Protein AF-A0A2D9SRS4-F1 (afdb_monomer_lite)

Foldseek 3Di:
DPDDPVLVVQQQAFPDDCVCPQCVCCVPQNPLPGRWGGGDVWIWDFAVVGDSNDSVRTQWIKDADQQLWIWIGRPVLRDTDTDDHRHPRDDPNCVVVVVVVRSVVRD

Sequence (107 aa):
LFITPGLGQKMFINQLPEVLGDEGLTYNFGPTAKPAGFGYGLGIRVKPGGDIKDPLTYDYYHWAGAANTGFWLDRNNSIYGVFMTQHIPTQYNQVPELVKISRGLAP

Radius of gyration: 14.05 Å; chains: 1; bounding box: 36×34×33 Å

Secondary structure (DSSP, 8-state):
--S-HHHHHHTTS--S-GGGTTTTTHHHH-GGGTTEEE-SS-EEEEPTT--TT-GGGEEEEEEEETTTEEEEEETTTTEEEEE----SS--S--HHHHHHHHHHH--

pLDDT: mean 91.96, std 6.01, range [53.78, 98.0]

Structure (mmCIF, N/CA/C/O backbone):
data_AF-A0A2D9SRS4-F1
#
_entry.id   AF-A0A2D9SRS4-F1
#
loop_
_atom_site.group_PDB
_atom_site.id
_atom_site.type_symbol
_atom_site.label_atom_id
_atom_site.label_alt_id
_atom_site.label_comp_id
_atom_site.label_asym_id
_atom_site.label_entity_id
_atom_site.label_seq_id
_atom_site.pdbx_PDB_ins_code
_atom_site.Cartn_x
_atom_site.Cartn_y
_atom_site.Cartn_z
_atom_site.occupancy
_atom_site.B_iso_or_equiv
_atom_site.auth_seq_id
_atom_site.auth_comp_id
_atom_site.auth_asym_id
_atom_site.auth_atom_id
_atom_site.pdbx_PDB_model_num
ATOM 1 N N . LEU A 1 1 ? -4.034 -21.264 11.679 1.00 53.78 1 LEU A N 1
ATOM 2 C CA . LEU A 1 1 ? -3.806 -19.869 11.235 1.00 53.78 1 LEU A CA 1
ATOM 3 C C . LEU A 1 1 ? -2.791 -19.922 10.094 1.00 53.78 1 LEU A C 1
ATOM 5 O O . LEU A 1 1 ? -1.741 -20.513 10.298 1.00 53.78 1 LEU A O 1
ATOM 9 N N . PHE A 1 2 ? -3.123 -19.432 8.897 1.00 81.38 2 PHE A N 1
ATOM 10 C CA . PHE A 1 2 ? -2.399 -19.741 7.647 1.00 81.38 2 PHE A CA 1
ATOM 11 C C . PHE A 1 2 ? -0.980 -19.150 7.526 1.00 81.38 2 PHE A C 1
ATOM 13 O O . PHE A 1 2 ? -0.249 -19.520 6.614 1.00 81.38 2 PHE A O 1
ATOM 20 N N . ILE A 1 3 ? -0.578 -18.246 8.424 1.00 86.69 3 ILE A N 1
ATOM 21 C CA . ILE A 1 3 ? 0.710 -17.542 8.373 1.00 86.69 3 ILE A CA 1
ATOM 22 C C . ILE A 1 3 ? 1.296 -17.492 9.789 1.00 86.69 3 ILE A C 1
ATOM 24 O O . ILE A 1 3 ? 0.580 -17.196 10.748 1.00 86.69 3 ILE A O 1
ATOM 28 N N . THR A 1 4 ? 2.591 -17.795 9.935 1.00 91.12 4 THR A N 1
ATOM 29 C CA . THR A 1 4 ? 3.283 -17.679 11.228 1.00 91.12 4 THR A CA 1
ATOM 30 C C . THR A 1 4 ? 3.434 -16.206 11.622 1.00 91.12 4 THR A C 1
ATOM 32 O O . THR A 1 4 ? 3.589 -15.358 10.741 1.00 91.12 4 THR A O 1
ATOM 35 N N . PRO A 1 5 ? 3.446 -15.857 12.922 1.00 86.56 5 PRO A N 1
ATOM 36 C CA . PRO A 1 5 ? 3.542 -14.458 13.347 1.00 86.56 5 PRO A CA 1
ATOM 37 C C . PRO A 1 5 ? 4.739 -13.708 12.742 1.00 86.56 5 PRO A C 1
ATOM 39 O O . PRO A 1 5 ? 4.587 -12.582 12.271 1.00 86.56 5 PRO A O 1
ATOM 42 N N . GLY A 1 6 ? 5.908 -14.356 12.678 1.00 88.31 6 GLY A N 1
ATOM 43 C CA . GLY A 1 6 ? 7.112 -13.769 12.082 1.00 88.31 6 GLY A CA 1
ATOM 44 C C . GLY A 1 6 ? 6.972 -13.492 10.583 1.00 88.31 6 GLY A C 1
ATOM 45 O O . GLY A 1 6 ? 7.394 -12.437 10.116 1.00 88.31 6 GLY A O 1
ATOM 46 N N . LEU A 1 7 ? 6.326 -14.390 9.832 1.00 88.69 7 LEU A N 1
ATOM 47 C CA . LEU A 1 7 ? 6.063 -14.175 8.408 1.00 88.69 7 LEU A CA 1
ATOM 48 C C . LEU A 1 7 ? 4.995 -13.094 8.188 1.00 88.69 7 LEU A C 1
ATOM 50 O O . LEU A 1 7 ? 5.142 -12.263 7.296 1.00 88.69 7 LEU A O 1
ATOM 54 N N . GLY A 1 8 ? 3.969 -13.047 9.041 1.00 90.50 8 GLY A N 1
ATOM 55 C CA . GLY A 1 8 ? 2.927 -12.019 8.989 1.00 90.50 8 GLY A CA 1
ATOM 56 C C . GLY A 1 8 ? 3.485 -10.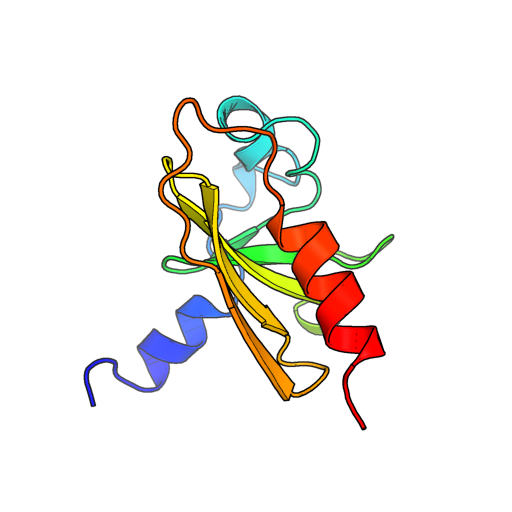607 9.175 1.00 90.50 8 GLY A C 1
ATOM 57 O O . GLY A 1 8 ? 3.076 -9.685 8.478 1.00 90.50 8 GLY A O 1
ATOM 58 N N . GLN A 1 9 ? 4.487 -10.431 10.041 1.00 90.69 9 GLN A N 1
ATOM 59 C CA . GLN A 1 9 ? 5.153 -9.135 10.218 1.00 90.69 9 GLN A CA 1
ATOM 60 C C . GLN A 1 9 ? 5.874 -8.655 8.948 1.00 90.69 9 GLN A C 1
ATOM 62 O O . GLN A 1 9 ? 5.879 -7.456 8.673 1.00 90.69 9 GLN A O 1
ATOM 67 N N . LYS A 1 10 ? 6.424 -9.570 8.135 1.00 93.25 10 LYS A N 1
ATOM 68 C CA . LYS A 1 10 ? 7.112 -9.234 6.873 1.00 93.25 10 LYS A CA 1
ATOM 69 C C . LYS A 1 10 ? 6.182 -8.682 5.792 1.00 93.25 10 LYS A C 1
ATOM 71 O O . LYS A 1 10 ? 6.651 -8.041 4.856 1.00 93.25 10 LYS A O 1
ATOM 76 N N . MET A 1 11 ? 4.872 -8.877 5.924 1.00 93.75 11 MET A N 1
ATOM 77 C CA . MET A 1 11 ? 3.893 -8.253 5.031 1.00 93.75 11 MET A CA 1
ATOM 78 C C . MET A 1 11 ? 3.806 -6.733 5.243 1.00 93.75 11 MET A C 1
ATOM 80 O O . MET A 1 11 ? 3.430 -6.012 4.325 1.00 93.75 11 MET A O 1
ATOM 84 N N . PHE A 1 12 ? 4.173 -6.240 6.432 1.00 94.81 12 PHE A N 1
ATOM 85 C CA . PHE A 1 12 ? 3.974 -4.847 6.848 1.00 94.81 12 PHE A CA 1
ATOM 86 C C . PHE A 1 12 ? 5.250 -4.000 6.874 1.00 94.81 12 PHE A C 1
ATOM 88 O O . PHE A 1 12 ? 5.240 -2.893 7.403 1.00 94.81 12 PHE A O 1
ATOM 95 N N . ILE A 1 13 ? 6.352 -4.508 6.333 1.00 94.12 13 ILE A N 1
ATOM 96 C CA . ILE A 1 13 ? 7.608 -3.767 6.218 1.00 94.12 13 ILE A CA 1
ATOM 97 C C . ILE A 1 13 ? 8.077 -3.795 4.771 1.00 94.12 13 ILE A C 1
ATOM 99 O O . ILE A 1 13 ? 7.841 -4.778 4.069 1.00 94.12 13 ILE A O 1
ATOM 103 N N . ASN A 1 14 ? 8.743 -2.733 4.316 1.00 95.19 14 ASN A N 1
ATOM 104 C CA . ASN A 1 14 ? 9.297 -2.713 2.968 1.00 95.19 14 ASN A CA 1
ATOM 105 C C . ASN A 1 14 ? 10.313 -3.853 2.797 1.00 95.19 14 ASN A C 1
ATOM 107 O O . ASN A 1 14 ? 11.202 -4.035 3.629 1.00 95.19 14 ASN A O 1
ATOM 111 N N . GLN A 1 15 ? 10.148 -4.651 1.746 1.00 94.12 15 GLN A N 1
ATOM 112 C CA . GLN A 1 15 ? 11.044 -5.745 1.365 1.00 94.12 15 GLN A CA 1
ATOM 113 C C . GLN A 1 15 ? 11.739 -5.472 0.025 1.00 94.12 15 GLN A C 1
ATOM 115 O O . GLN A 1 15 ? 12.476 -6.328 -0.464 1.00 94.12 15 GLN A O 1
ATOM 120 N N . LEU A 1 16 ? 11.528 -4.295 -0.578 1.00 92.69 16 LEU A N 1
ATOM 121 C CA . LEU A 1 16 ? 12.257 -3.915 -1.781 1.00 92.69 16 LEU A CA 1
ATOM 122 C C . LEU A 1 16 ? 13.752 -3.736 -1.475 1.00 92.69 16 LEU A C 1
ATOM 124 O O . LEU A 1 16 ? 14.094 -3.087 -0.482 1.00 92.69 16 LEU A O 1
ATOM 128 N N . PRO A 1 17 ? 14.645 -4.266 -2.331 1.00 92.19 17 PRO A N 1
ATOM 129 C CA . PRO A 1 17 ? 16.069 -3.979 -2.252 1.00 92.19 17 PRO A CA 1
ATOM 130 C C . PRO A 1 17 ? 16.348 -2.475 -2.312 1.00 92.19 17 PRO A C 1
ATOM 132 O O . PRO A 1 17 ? 15.794 -1.776 -3.159 1.00 92.19 17 PRO A O 1
ATOM 135 N N . GLU A 1 18 ? 17.266 -1.989 -1.475 1.00 90.19 18 GLU A N 1
ATOM 136 C CA . GLU A 1 18 ? 17.615 -0.561 -1.411 1.00 90.19 18 GLU A CA 1
ATOM 137 C C . GLU A 1 18 ? 18.102 -0.001 -2.757 1.00 90.19 18 GLU A C 1
ATOM 139 O O . GLU A 1 18 ? 17.820 1.148 -3.082 1.00 90.19 18 GLU A O 1
ATOM 144 N N . VAL A 1 19 ? 18.750 -0.835 -3.580 1.00 92.25 19 VAL A N 1
ATOM 145 C CA . VAL A 1 19 ? 19.218 -0.471 -4.930 1.00 92.25 19 VAL A CA 1
ATOM 146 C C . VAL A 1 19 ? 18.094 -0.009 -5.864 1.00 92.25 19 VAL A C 1
ATOM 148 O O . VAL A 1 19 ? 18.357 0.716 -6.817 1.00 92.25 19 VAL A O 1
ATOM 151 N N . LEU A 1 20 ? 16.844 -0.405 -5.602 1.00 90.50 20 LEU A N 1
ATOM 152 C CA . LEU A 1 20 ? 15.701 0.039 -6.396 1.00 90.50 20 LEU A CA 1
ATOM 153 C C . LEU A 1 20 ? 15.268 1.477 -6.060 1.00 90.50 20 LEU A C 1
ATOM 155 O O . LEU A 1 20 ? 14.623 2.116 -6.888 1.00 90.50 20 LEU A O 1
ATOM 159 N N . GLY A 1 21 ? 15.630 1.995 -4.879 1.00 88.12 21 GLY A N 1
ATOM 160 C CA . GLY A 1 21 ? 15.264 3.335 -4.416 1.00 88.12 21 GLY A CA 1
ATOM 161 C C . GLY A 1 21 ? 13.754 3.617 -4.426 1.00 88.12 21 GLY A C 1
ATOM 162 O O . GLY A 1 21 ? 12.924 2.714 -4.540 1.00 88.12 21 GLY A O 1
ATOM 163 N N . ASP A 1 22 ? 13.392 4.899 -4.344 1.00 87.00 22 ASP A N 1
ATOM 164 C CA . ASP A 1 22 ? 11.988 5.346 -4.288 1.00 87.00 22 ASP A CA 1
ATOM 165 C C . ASP A 1 22 ? 11.244 5.201 -5.623 1.00 87.00 22 ASP A C 1
ATOM 167 O O . ASP A 1 22 ? 10.018 5.294 -5.681 1.00 87.00 22 ASP A O 1
ATOM 171 N N . GLU A 1 23 ? 11.986 5.003 -6.712 1.00 89.38 23 GLU A N 1
ATOM 172 C CA . GLU A 1 23 ? 11.447 4.870 -8.066 1.00 89.38 23 GLU A CA 1
ATOM 173 C C . GLU A 1 23 ? 11.314 3.413 -8.513 1.00 89.38 23 GLU A C 1
ATOM 175 O O . GLU A 1 23 ? 10.781 3.158 -9.593 1.00 89.38 23 GLU A O 1
ATOM 180 N N . GLY A 1 24 ? 11.729 2.455 -7.680 1.00 88.62 24 GLY A N 1
ATOM 181 C CA . GLY A 1 24 ? 11.834 1.036 -8.021 1.00 88.62 24 GLY A CA 1
ATOM 182 C C . GLY A 1 24 ? 10.571 0.391 -8.585 1.00 88.62 24 GLY A C 1
ATOM 183 O O . GLY A 1 24 ? 10.641 -0.579 -9.337 1.00 88.62 24 GLY A O 1
ATOM 184 N N . LEU A 1 25 ? 9.407 0.938 -8.238 1.00 91.06 25 LEU A N 1
ATOM 185 C CA . LEU A 1 25 ? 8.101 0.455 -8.683 1.00 91.06 25 LEU A CA 1
ATOM 186 C C . LEU A 1 25 ? 7.505 1.272 -9.839 1.00 91.06 25 LEU A C 1
ATOM 188 O O . LEU A 1 25 ? 6.558 0.824 -10.485 1.00 91.06 25 LEU A O 1
ATOM 192 N N . THR A 1 26 ? 8.050 2.450 -10.140 1.00 91.94 26 THR A N 1
ATOM 193 C CA . THR A 1 26 ? 7.431 3.407 -11.071 1.00 91.94 26 THR A CA 1
ATOM 194 C C . THR A 1 26 ? 7.372 2.911 -12.511 1.00 91.94 26 THR A C 1
ATOM 196 O O . THR A 1 26 ? 6.407 3.218 -13.207 1.00 91.94 26 THR A O 1
ATOM 199 N N . TYR A 1 27 ? 8.335 2.091 -12.947 1.00 89.19 27 TYR A N 1
ATOM 200 C CA . TYR A 1 27 ? 8.345 1.531 -14.301 1.00 89.19 27 TYR A CA 1
ATOM 201 C C . TYR A 1 27 ? 7.092 0.688 -14.596 1.00 89.19 27 TYR A C 1
ATOM 203 O O . TYR A 1 27 ? 6.494 0.823 -15.658 1.00 89.19 27 TYR A O 1
ATOM 211 N N . ASN A 1 28 ? 6.664 -0.144 -13.640 1.00 88.00 28 ASN A N 1
ATOM 212 C CA . ASN A 1 28 ? 5.517 -1.043 -13.815 1.00 88.00 28 ASN A CA 1
ATOM 213 C C . ASN A 1 28 ? 4.200 -0.450 -13.287 1.00 88.00 28 ASN A C 1
ATOM 215 O O . ASN A 1 28 ? 3.134 -0.761 -13.811 1.00 88.00 28 ASN A O 1
ATOM 219 N N . PHE A 1 29 ? 4.258 0.382 -12.241 1.00 87.00 29 PHE A N 1
ATOM 220 C CA . PHE A 1 29 ? 3.075 0.875 -11.519 1.00 87.00 29 PHE A CA 1
ATOM 221 C C . PHE A 1 29 ? 2.810 2.377 -11.709 1.00 87.00 29 PHE A C 1
ATOM 223 O O . PHE A 1 29 ? 1.851 2.924 -11.158 1.00 87.00 29 PHE A O 1
ATOM 230 N N . GLY A 1 30 ? 3.633 3.051 -12.511 1.00 87.94 30 GLY A N 1
ATOM 231 C CA . GLY A 1 30 ? 3.498 4.461 -12.852 1.00 87.94 30 GLY A CA 1
ATOM 232 C C . GLY A 1 30 ? 3.967 5.432 -11.757 1.00 87.94 30 GLY A C 1
ATOM 233 O O . GLY A 1 30 ? 4.378 5.025 -10.667 1.00 87.94 30 GLY A O 1
ATOM 234 N N . PRO A 1 31 ? 3.877 6.752 -12.015 1.00 87.56 31 PRO A N 1
ATOM 235 C CA . PRO A 1 31 ? 4.454 7.787 -11.147 1.00 87.56 31 PRO A CA 1
ATOM 236 C C . PRO A 1 31 ? 3.866 7.827 -9.733 1.00 87.56 31 PRO A C 1
ATOM 238 O O . PRO A 1 31 ? 4.522 8.266 -8.794 1.00 87.56 31 PRO A O 1
ATOM 241 N N . THR A 1 32 ? 2.629 7.353 -9.559 1.00 83.88 32 THR A N 1
ATOM 242 C CA . THR A 1 32 ? 1.968 7.344 -8.245 1.00 83.88 32 THR A CA 1
ATOM 243 C C . THR A 1 32 ? 2.564 6.332 -7.270 1.00 83.88 32 THR A C 1
ATOM 245 O O . THR A 1 32 ? 2.241 6.388 -6.085 1.00 83.88 32 THR A O 1
ATOM 248 N N . ALA A 1 33 ? 3.435 5.437 -7.745 1.00 87.81 33 ALA A N 1
ATOM 249 C CA . ALA A 1 33 ? 4.194 4.500 -6.927 1.00 87.81 33 ALA A CA 1
ATOM 250 C C . ALA A 1 33 ? 5.469 5.122 -6.319 1.00 87.81 33 ALA A C 1
ATOM 252 O O . ALA A 1 33 ? 6.349 4.387 -5.884 1.00 87.81 33 ALA A O 1
ATOM 253 N N . LYS A 1 34 ? 5.579 6.460 -6.285 1.00 88.06 34 LYS A N 1
ATOM 254 C CA . LYS A 1 34 ? 6.690 7.194 -5.667 1.00 88.06 34 LYS A CA 1
ATOM 255 C C . LYS A 1 34 ? 6.205 8.113 -4.527 1.00 88.06 34 LYS A C 1
ATOM 257 O O . LYS A 1 34 ? 5.338 8.953 -4.781 1.00 88.06 34 LYS A O 1
ATOM 262 N N . PRO A 1 35 ? 6.792 8.039 -3.318 1.00 86.94 35 PRO A N 1
ATOM 263 C CA . PRO A 1 35 ? 7.504 6.882 -2.772 1.00 86.94 35 PRO A CA 1
ATOM 264 C C . PRO A 1 35 ? 6.501 5.769 -2.418 1.00 86.94 35 PRO A C 1
ATOM 266 O O . PRO A 1 35 ? 5.471 6.022 -1.786 1.00 86.94 35 PRO A O 1
ATOM 269 N N . ALA A 1 36 ? 6.786 4.532 -2.821 1.00 87.44 36 ALA A N 1
ATOM 270 C CA . ALA A 1 36 ? 6.024 3.357 -2.407 1.00 87.44 36 ALA A CA 1
ATOM 271 C C . ALA A 1 36 ? 6.959 2.169 -2.180 1.00 87.44 36 ALA A C 1
ATOM 273 O O . ALA A 1 36 ? 8.000 2.045 -2.821 1.00 87.44 36 ALA A O 1
ATOM 274 N N . GLY A 1 37 ? 6.565 1.286 -1.269 1.00 93.25 37 GLY A N 1
ATOM 275 C CA . GLY A 1 37 ? 7.279 0.039 -1.013 1.00 93.25 37 GLY A CA 1
ATOM 276 C C . GLY A 1 37 ? 6.424 -1.176 -1.301 1.00 93.25 37 GLY A C 1
ATOM 277 O O . GLY A 1 37 ? 5.241 -1.078 -1.635 1.00 93.2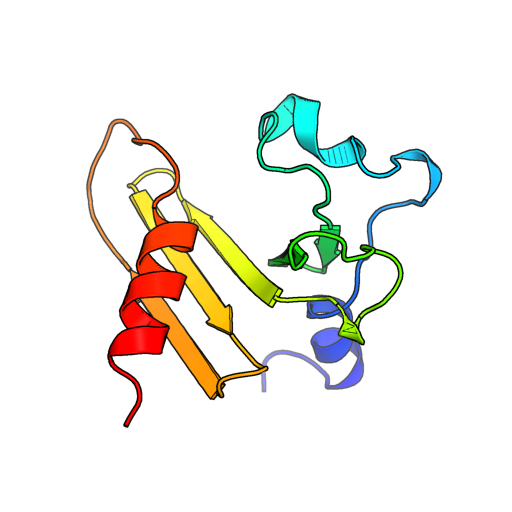5 37 GLY A O 1
ATOM 278 N N . PHE A 1 38 ? 7.033 -2.339 -1.129 1.00 93.69 38 PHE A N 1
ATOM 279 C CA . PHE A 1 38 ? 6.349 -3.611 -1.279 1.00 93.69 38 PHE A CA 1
ATOM 280 C C . PHE A 1 38 ? 6.800 -4.555 -0.172 1.00 93.69 38 PHE A C 1
ATOM 282 O O . PHE A 1 38 ? 7.982 -4.880 -0.065 1.00 93.69 38 PHE A O 1
ATOM 289 N N . GLY A 1 39 ? 5.863 -4.954 0.681 1.00 93.12 39 GLY A N 1
ATOM 290 C CA . GLY A 1 39 ? 6.040 -6.072 1.599 1.00 93.12 39 GLY A CA 1
ATOM 291 C C . GLY A 1 39 ? 5.726 -7.394 0.902 1.00 93.12 39 GLY A C 1
ATOM 292 O O . GLY A 1 39 ? 5.485 -7.449 -0.304 1.00 93.12 39 GLY A O 1
ATOM 293 N N . TYR A 1 40 ? 5.666 -8.487 1.658 1.00 91.00 40 TYR A N 1
ATOM 294 C CA . TYR A 1 40 ? 5.221 -9.770 1.106 1.00 91.00 40 TYR A CA 1
ATOM 295 C C . TYR A 1 40 ? 3.729 -9.745 0.739 1.00 91.00 40 TYR A C 1
ATOM 297 O O . TYR A 1 40 ? 2.863 -9.996 1.573 1.00 91.00 40 TYR A O 1
ATOM 305 N N . GLY A 1 41 ? 3.448 -9.434 -0.530 1.00 87.88 41 GLY A N 1
ATOM 306 C CA . GLY A 1 41 ? 2.107 -9.421 -1.122 1.00 87.88 41 GLY A CA 1
ATOM 307 C C . GLY A 1 41 ? 1.320 -8.122 -0.930 1.00 87.88 41 GLY A C 1
ATOM 308 O O . GLY A 1 41 ? 0.169 -8.061 -1.353 1.00 87.88 41 GLY A O 1
ATOM 309 N N . LEU A 1 42 ? 1.912 -7.094 -0.312 1.00 95.12 42 LEU A N 1
ATOM 310 C CA . LEU A 1 42 ? 1.247 -5.826 -0.007 1.00 95.12 42 LEU A CA 1
ATOM 311 C C . LEU A 1 42 ? 2.050 -4.639 -0.543 1.00 95.12 42 LEU A C 1
ATOM 313 O O . LEU A 1 42 ? 3.213 -4.461 -0.184 1.00 95.12 42 LEU A O 1
ATOM 317 N N . GLY A 1 43 ? 1.405 -3.786 -1.338 1.00 95.31 43 GLY A N 1
ATOM 318 C CA . GLY A 1 43 ? 1.900 -2.442 -1.622 1.00 95.31 43 GLY A CA 1
ATOM 319 C C . GLY A 1 43 ? 1.832 -1.576 -0.369 1.00 95.31 43 GLY A C 1
ATOM 320 O O . GLY A 1 43 ? 0.877 -1.677 0.402 1.00 95.31 43 GLY A O 1
ATOM 321 N N . ILE A 1 44 ? 2.844 -0.739 -0.162 1.00 96.06 44 ILE A N 1
ATOM 322 C CA . ILE A 1 44 ? 2.958 0.165 0.983 1.00 96.06 44 ILE A CA 1
ATOM 323 C C . ILE A 1 44 ? 2.846 1.591 0.465 1.00 96.06 44 ILE A C 1
ATOM 325 O O . ILE A 1 44 ? 3.718 2.060 -0.272 1.00 96.06 44 ILE A O 1
ATOM 329 N N . ARG A 1 45 ? 1.786 2.288 0.874 1.00 95.00 45 ARG A N 1
ATOM 330 C CA . ARG A 1 45 ? 1.646 3.722 0.640 1.00 95.00 45 ARG A CA 1
ATOM 331 C C . ARG A 1 45 ? 2.311 4.488 1.775 1.00 95.00 45 ARG A C 1
ATOM 333 O O . ARG A 1 45 ? 2.092 4.175 2.943 1.00 95.00 45 ARG A O 1
ATOM 340 N N . VAL A 1 46 ? 3.072 5.518 1.432 1.00 94.69 46 VAL A N 1
ATOM 341 C CA . VAL A 1 46 ? 3.702 6.429 2.393 1.00 94.69 46 VAL A CA 1
ATOM 342 C C . VAL A 1 46 ? 2.894 7.725 2.478 1.00 94.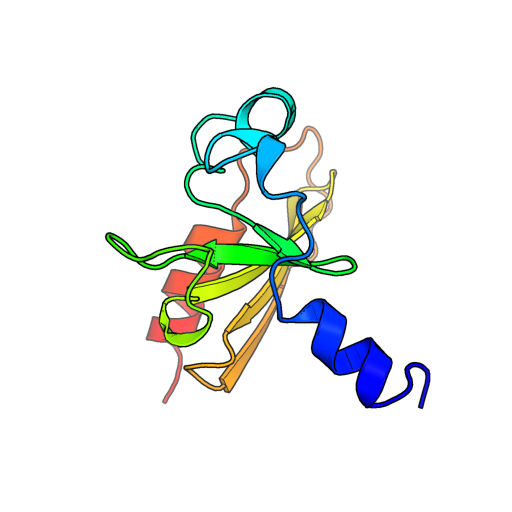69 46 VAL A C 1
ATOM 344 O O . VAL A 1 46 ? 2.295 8.160 1.488 1.00 94.69 46 VAL A O 1
ATOM 347 N N . LYS A 1 47 ? 2.851 8.337 3.665 1.00 93.94 47 LYS A N 1
ATOM 348 C CA . LYS A 1 47 ? 2.239 9.659 3.867 1.00 93.94 47 LYS A CA 1
ATOM 349 C C . LYS A 1 47 ? 2.968 10.728 3.035 1.00 93.94 47 LYS A C 1
ATOM 351 O O . LYS A 1 47 ? 4.154 10.568 2.742 1.00 93.94 47 LYS A O 1
ATOM 356 N N . PRO A 1 48 ? 2.314 11.848 2.680 1.00 91.00 48 PRO A N 1
ATOM 357 C CA . PRO A 1 48 ? 3.005 12.980 2.066 1.00 91.00 48 PRO A CA 1
ATOM 358 C C . PRO A 1 48 ? 4.211 13.425 2.911 1.00 91.00 48 PRO A C 1
ATOM 360 O O . PRO A 1 48 ? 4.062 13.680 4.103 1.00 91.00 48 PRO A O 1
ATOM 363 N N . GLY A 1 49 ? 5.397 13.490 2.299 1.00 90.81 49 GLY A N 1
ATOM 364 C CA . GLY A 1 49 ? 6.651 13.835 2.984 1.00 90.81 49 GLY A CA 1
ATOM 365 C C . GLY A 1 49 ? 7.241 12.738 3.881 1.00 90.81 49 GLY A C 1
ATOM 366 O O . GLY A 1 49 ? 8.220 13.003 4.571 1.00 90.81 49 GLY A O 1
ATOM 367 N N . GLY A 1 50 ? 6.658 11.536 3.899 1.00 92.00 50 GLY A N 1
ATOM 368 C CA . GLY A 1 50 ? 7.210 10.385 4.614 1.00 92.00 50 GLY A CA 1
ATOM 369 C C . GLY A 1 50 ? 8.350 9.688 3.863 1.00 92.00 50 GLY A C 1
ATOM 370 O O . GLY A 1 50 ? 8.659 10.025 2.721 1.00 92.00 50 GLY A O 1
ATOM 371 N N . ASP A 1 51 ? 8.928 8.671 4.503 1.00 91.44 51 ASP A N 1
ATOM 372 C CA . ASP A 1 51 ? 10.065 7.892 4.005 1.00 91.44 51 ASP A CA 1
ATOM 373 C C . ASP A 1 51 ? 9.732 6.393 4.043 1.00 91.44 51 ASP A C 1
ATOM 375 O O . ASP A 1 51 ? 9.348 5.848 5.078 1.00 91.44 51 ASP A O 1
ATOM 379 N N . ILE A 1 52 ? 9.916 5.686 2.924 1.00 91.62 52 ILE A N 1
ATOM 380 C CA . ILE A 1 52 ? 9.652 4.245 2.863 1.00 91.62 52 ILE A CA 1
ATOM 381 C C . ILE A 1 52 ? 10.563 3.419 3.794 1.00 91.62 52 ILE A C 1
ATOM 383 O O . ILE A 1 52 ? 10.229 2.279 4.139 1.00 91.62 52 ILE A O 1
ATOM 387 N N . LYS A 1 53 ? 11.689 3.985 4.240 1.00 91.06 53 LYS A N 1
ATOM 388 C CA . LYS A 1 53 ? 12.596 3.395 5.233 1.00 91.06 53 LYS A CA 1
ATOM 389 C C . LYS A 1 53 ? 12.102 3.551 6.675 1.00 91.06 53 LYS A C 1
ATOM 391 O O . LYS A 1 53 ? 12.595 2.830 7.539 1.00 91.06 53 LYS A O 1
ATOM 396 N N . ASP A 1 54 ? 11.122 4.421 6.936 1.00 93.38 54 ASP A N 1
ATOM 397 C CA . ASP A 1 54 ? 10.520 4.622 8.258 1.00 93.38 54 ASP A CA 1
ATOM 398 C C . ASP A 1 54 ? 9.071 4.088 8.307 1.00 93.38 54 ASP A C 1
ATOM 400 O O . ASP A 1 54 ? 8.142 4.757 7.833 1.00 93.38 54 ASP A O 1
ATOM 404 N N . PRO A 1 55 ? 8.838 2.914 8.933 1.00 93.06 55 PRO A N 1
ATOM 405 C CA . PRO A 1 55 ? 7.505 2.332 9.090 1.00 93.06 55 PRO A CA 1
ATOM 406 C C . PRO A 1 55 ? 6.482 3.228 9.798 1.00 93.06 55 PRO A C 1
ATOM 408 O O . PRO A 1 55 ? 5.281 3.034 9.611 1.00 93.06 55 PRO A O 1
ATOM 411 N N . LEU A 1 56 ? 6.914 4.214 10.595 1.00 94.00 56 LEU A N 1
ATOM 412 C CA . LEU A 1 56 ? 6.008 5.157 11.264 1.00 94.00 56 LEU A CA 1
ATOM 413 C C . LEU A 1 56 ? 5.346 6.133 10.276 1.00 94.00 56 LEU A C 1
ATOM 415 O O . LEU A 1 56 ? 4.284 6.705 10.555 1.00 94.00 56 LEU A O 1
ATOM 419 N N . THR A 1 57 ? 5.941 6.298 9.094 1.00 95.31 57 THR A N 1
ATOM 420 C CA . THR A 1 57 ? 5.415 7.159 8.029 1.00 95.31 57 THR A CA 1
ATOM 421 C C . THR A 1 57 ? 4.507 6.420 7.044 1.00 95.31 57 THR A C 1
ATOM 423 O O . THR A 1 57 ? 3.949 7.042 6.135 1.00 95.31 57 THR A O 1
ATOM 426 N N . TYR A 1 58 ? 4.297 5.113 7.231 1.00 96.69 58 TYR A N 1
ATOM 427 C CA . TYR A 1 58 ? 3.400 4.331 6.384 1.00 96.69 58 TYR A CA 1
ATOM 428 C C . TYR A 1 58 ? 1.951 4.784 6.595 1.00 96.69 58 TYR A C 1
ATOM 430 O O . TYR A 1 58 ? 1.496 4.995 7.724 1.00 96.69 58 TYR A O 1
ATOM 438 N N . ASP A 1 59 ? 1.229 4.957 5.491 1.00 96.56 59 ASP A N 1
ATOM 439 C CA . ASP A 1 59 ? -0.156 5.418 5.485 1.00 96.56 59 ASP A CA 1
ATOM 440 C C . ASP A 1 59 ? -1.127 4.232 5.534 1.00 96.56 59 ASP A C 1
ATOM 442 O O . ASP A 1 59 ? -1.853 4.059 6.512 1.00 96.56 59 ASP A O 1
ATOM 446 N N . TYR A 1 60 ? -1.094 3.378 4.508 1.00 97.44 60 TYR A N 1
ATOM 447 C CA . TYR A 1 60 ? -1.895 2.156 4.413 1.00 97.44 60 TYR A CA 1
ATOM 448 C C . TYR A 1 60 ? -1.213 1.114 3.517 1.00 97.44 60 TYR A C 1
ATOM 450 O O . TYR A 1 60 ? -0.324 1.427 2.720 1.00 97.44 60 TYR A O 1
ATOM 458 N N . TYR A 1 61 ? -1.666 -0.133 3.628 1.00 97.50 61 TYR A N 1
ATOM 459 C CA . TYR A 1 61 ? -1.222 -1.254 2.799 1.00 97.50 61 TYR A CA 1
ATOM 460 C C . TYR A 1 61 ? -2.321 -1.632 1.818 1.00 97.50 61 TYR A C 1
ATOM 462 O O . TYR A 1 61 ? -3.494 -1.549 2.178 1.00 97.50 61 TYR A O 1
ATOM 470 N N . HIS A 1 62 ? -1.985 -2.051 0.601 1.00 96.94 62 HIS A N 1
ATOM 471 C CA . HIS A 1 62 ? -3.010 -2.342 -0.399 1.00 96.94 62 HIS A CA 1
ATOM 472 C C . HIS A 1 62 ? -2.564 -3.270 -1.525 1.00 96.94 62 HIS A C 1
ATOM 474 O O . HIS A 1 62 ? -1.377 -3.509 -1.741 1.00 96.94 62 HIS A O 1
ATOM 480 N N . TRP A 1 63 ? -3.546 -3.717 -2.304 1.00 95.31 63 TRP A N 1
ATOM 481 C CA . TRP A 1 63 ? -3.349 -4.183 -3.672 1.00 95.31 63 TRP A CA 1
ATOM 482 C C . TRP A 1 63 ? -4.580 -3.862 -4.526 1.00 95.31 63 TRP A C 1
ATOM 484 O O . TRP A 1 63 ? -5.637 -3.508 -3.999 1.00 95.31 63 TRP A O 1
ATOM 494 N N . ALA A 1 64 ? -4.436 -3.975 -5.844 1.00 92.50 64 ALA A N 1
ATOM 495 C CA . ALA A 1 64 ? -5.516 -3.786 -6.807 1.00 92.50 64 ALA A CA 1
ATOM 496 C C . ALA A 1 64 ? -5.491 -4.900 -7.863 1.00 92.50 64 ALA A C 1
ATOM 498 O O . ALA A 1 64 ? -4.433 -5.446 -8.176 1.00 92.50 64 ALA A O 1
ATOM 499 N N . GLY A 1 65 ? -6.661 -5.251 -8.390 1.00 92.38 65 GLY A N 1
ATOM 500 C CA . GLY A 1 65 ? -6.834 -6.295 -9.396 1.00 92.38 65 GLY A CA 1
ATOM 501 C C . GLY A 1 65 ? -7.440 -5.780 -10.699 1.00 92.38 65 GLY A C 1
ATOM 502 O O . GLY A 1 65 ? -8.033 -4.703 -10.762 1.00 92.38 65 GLY A O 1
ATOM 503 N N . ALA A 1 66 ? -7.309 -6.593 -11.749 1.00 91.38 66 ALA A N 1
ATOM 504 C CA . ALA A 1 66 ? -7.665 -6.228 -13.121 1.00 91.38 66 ALA A CA 1
ATOM 505 C C . ALA A 1 66 ? -9.158 -5.909 -13.328 1.00 91.38 66 ALA A C 1
ATOM 507 O O . ALA A 1 66 ? -9.503 -5.137 -14.212 1.00 91.38 66 ALA A O 1
ATOM 508 N N . ALA A 1 67 ? -10.063 -6.445 -12.514 1.00 95.06 67 ALA A N 1
ATOM 509 C CA . ALA A 1 67 ? -11.493 -6.146 -12.630 1.00 95.06 67 ALA A CA 1
ATOM 510 C C . ALA A 1 67 ? -11.922 -4.920 -11.792 1.00 95.06 67 ALA A C 1
ATOM 512 O O . ALA A 1 67 ? -13.021 -4.928 -11.248 1.00 95.06 67 ALA A O 1
ATOM 513 N N . ASN A 1 68 ? -11.037 -3.924 -11.605 1.00 93.75 68 ASN A N 1
ATOM 514 C CA . ASN A 1 68 ? -11.174 -2.826 -10.625 1.00 93.75 68 ASN A CA 1
ATOM 515 C C . ASN A 1 68 ? -11.498 -3.311 -9.203 1.00 93.75 68 ASN A C 1
ATOM 517 O O . ASN A 1 68 ? -12.217 -2.658 -8.441 1.00 93.75 68 ASN A O 1
ATOM 521 N N . THR A 1 69 ? -10.958 -4.469 -8.833 1.00 96.88 69 THR A N 1
ATOM 522 C CA . THR A 1 69 ? -10.991 -4.940 -7.451 1.00 96.88 69 THR A CA 1
ATOM 523 C C . THR A 1 69 ? -9.868 -4.285 -6.655 1.00 96.88 69 THR A C 1
ATOM 525 O O . THR A 1 69 ? -8.841 -3.884 -7.206 1.00 96.88 69 THR A O 1
ATOM 528 N N . GLY A 1 70 ? -10.036 -4.180 -5.345 1.00 96.25 70 GLY A N 1
ATOM 529 C CA . GLY A 1 70 ? -9.002 -3.654 -4.468 1.00 96.25 70 GLY A CA 1
ATOM 530 C C . GLY A 1 70 ? -9.269 -3.986 -3.014 1.00 96.25 70 GLY A C 1
ATOM 531 O O . GLY A 1 70 ? -10.410 -4.189 -2.606 1.00 96.25 70 GLY A O 1
ATOM 532 N N . PHE A 1 71 ? -8.207 -4.036 -2.226 1.00 97.75 71 PHE A N 1
ATOM 533 C CA . PHE A 1 71 ? -8.306 -4.129 -0.777 1.00 97.75 71 PHE A CA 1
ATOM 534 C C . PHE A 1 71 ? -7.277 -3.209 -0.134 1.00 97.75 71 PHE A C 1
ATOM 536 O O . PHE A 1 71 ? -6.244 -2.900 -0.736 1.00 97.75 71 PHE A O 1
ATOM 543 N N . TRP A 1 72 ? -7.557 -2.783 1.094 1.00 98.00 72 TRP A N 1
ATOM 544 C CA . TRP A 1 72 ? -6.643 -1.961 1.872 1.00 98.00 72 TRP A CA 1
ATOM 545 C C . TRP A 1 72 ? -6.698 -2.287 3.359 1.00 98.00 72 TRP A C 1
ATOM 547 O O . TRP A 1 72 ? -7.706 -2.750 3.894 1.00 98.00 72 TRP A O 1
ATOM 557 N N . LEU A 1 73 ? -5.573 -2.028 4.015 1.00 97.62 73 LEU A N 1
ATOM 558 C CA . LEU A 1 73 ? -5.383 -2.159 5.445 1.00 97.62 73 LEU A CA 1
ATOM 559 C C . LEU A 1 73 ? -4.837 -0.826 5.949 1.00 97.62 73 LEU A C 1
ATOM 561 O O . LEU A 1 73 ? -3.656 -0.524 5.786 1.00 97.62 73 LEU A O 1
ATOM 565 N N . ASP A 1 74 ? -5.694 -0.025 6.561 1.00 97.44 74 ASP A N 1
ATOM 566 C CA . ASP A 1 74 ? -5.318 1.199 7.252 1.00 97.44 74 ASP A CA 1
ATOM 567 C C . ASP A 1 74 ? -5.212 0.908 8.749 1.00 97.44 74 ASP A C 1
ATOM 569 O O . ASP A 1 74 ? -6.139 1.098 9.539 1.00 97.44 74 ASP A O 1
ATOM 573 N N . ARG A 1 75 ? -4.045 0.391 9.131 1.00 95.19 75 ARG A N 1
ATOM 574 C CA . ARG A 1 75 ? 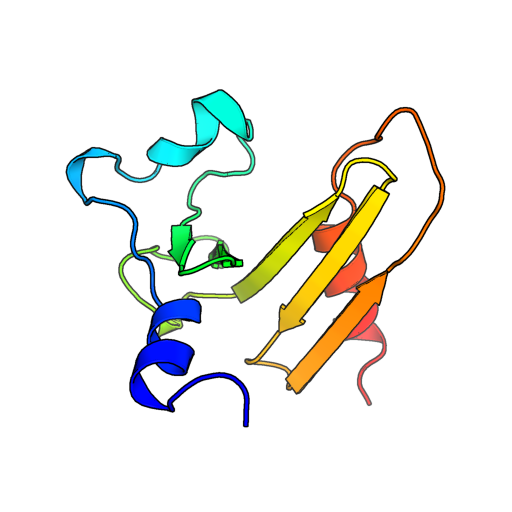-3.762 -0.021 10.510 1.00 95.19 75 ARG A CA 1
ATOM 575 C C . ARG A 1 75 ? -3.727 1.157 11.482 1.00 95.19 75 ARG A C 1
ATOM 577 O O . ARG A 1 75 ? -3.992 0.950 12.659 1.00 95.19 75 ARG A O 1
ATOM 584 N N . ASN A 1 76 ? -3.418 2.361 10.998 1.00 94.75 76 ASN A N 1
ATOM 585 C CA . ASN A 1 76 ? -3.365 3.566 11.826 1.00 94.75 76 ASN A CA 1
ATOM 586 C C . ASN A 1 76 ? -4.767 3.968 12.301 1.00 94.75 76 ASN A C 1
ATOM 588 O O . ASN A 1 76 ? -4.924 4.383 13.444 1.00 94.75 76 ASN A O 1
ATOM 592 N N . ASN A 1 77 ? -5.778 3.793 11.444 1.00 95.50 77 ASN A N 1
ATOM 593 C CA . ASN A 1 77 ? -7.174 4.119 11.752 1.00 95.50 77 ASN A CA 1
ATOM 594 C C . ASN A 1 77 ? -8.024 2.886 12.114 1.00 95.50 77 ASN A C 1
ATOM 596 O O . ASN A 1 77 ? -9.214 3.015 12.369 1.00 95.50 77 ASN A O 1
ATOM 600 N N . SER A 1 78 ? -7.434 1.686 12.146 1.00 95.94 78 SER A N 1
ATOM 601 C CA . SER A 1 78 ? -8.151 0.411 12.332 1.00 95.94 78 SER A CA 1
ATOM 602 C C . SER A 1 78 ? -9.265 0.168 11.301 1.00 95.94 78 SER A C 1
ATOM 604 O O . SER A 1 78 ? -10.288 -0.440 11.614 1.00 95.94 78 SER A O 1
ATOM 606 N N . ILE A 1 79 ? -9.053 0.609 10.058 1.00 97.19 79 ILE A N 1
ATOM 607 C CA . ILE A 1 79 ? -10.001 0.448 8.949 1.00 97.19 79 ILE A CA 1
ATOM 608 C C . ILE A 1 79 ? -9.442 -0.568 7.955 1.00 97.19 79 ILE A C 1
ATOM 610 O O . ILE A 1 79 ? -8.309 -0.455 7.487 1.00 97.19 79 ILE A O 1
ATOM 614 N N . TYR A 1 80 ? -10.259 -1.550 7.591 1.00 97.19 80 TYR A N 1
ATOM 615 C CA . TYR A 1 80 ? -9.904 -2.587 6.628 1.00 97.19 80 TYR A CA 1
ATOM 616 C C . TYR A 1 80 ? -11.031 -2.705 5.618 1.00 97.19 80 TYR A C 1
ATOM 618 O O . TYR A 1 80 ? -12.196 -2.810 6.002 1.00 97.19 80 TYR A O 1
ATOM 626 N N . GLY A 1 81 ? -10.694 -2.675 4.335 1.00 96.94 81 GLY A N 1
ATOM 627 C CA . GLY A 1 81 ? -11.696 -2.639 3.284 1.00 96.94 81 GLY A CA 1
ATOM 628 C C . GLY A 1 81 ? -11.377 -3.566 2.133 1.00 96.94 81 GLY A C 1
ATOM 629 O O . GLY A 1 81 ? -10.219 -3.837 1.811 1.00 96.94 81 GLY A O 1
ATOM 630 N N . VAL A 1 82 ? -12.446 -4.036 1.505 1.00 97.75 82 VAL A N 1
ATOM 631 C CA . VAL A 1 82 ? -12.413 -4.787 0.260 1.00 97.75 82 VAL A CA 1
ATOM 632 C C . VAL A 1 82 ? -13.476 -4.213 -0.664 1.00 97.75 82 VAL A C 1
ATOM 634 O O . VAL A 1 82 ? -14.607 -3.954 -0.258 1.00 97.75 82 VAL A O 1
ATOM 637 N N . PHE A 1 83 ? -13.097 -3.998 -1.914 1.00 96.88 83 PHE A N 1
ATOM 638 C CA . PHE A 1 83 ? -13.971 -3.534 -2.971 1.00 96.88 83 PHE A CA 1
ATOM 639 C C . PHE A 1 83 ? -13.868 -4.503 -4.138 1.00 96.88 83 PHE A C 1
ATOM 641 O O . PHE A 1 83 ? -12.811 -4.659 -4.751 1.00 96.88 83 PHE A O 1
ATOM 648 N N . MET A 1 84 ? -14.974 -5.185 -4.418 1.00 97.31 84 MET A N 1
ATOM 649 C CA . MET A 1 84 ? -15.048 -6.211 -5.449 1.00 97.31 84 MET A CA 1
ATOM 650 C C . MET A 1 84 ? -16.011 -5.747 -6.529 1.00 97.31 84 MET A C 1
ATOM 652 O O . MET A 1 84 ? -17.219 -5.700 -6.313 1.00 97.31 84 MET A O 1
ATOM 656 N N . THR A 1 85 ? -15.473 -5.407 -7.695 1.00 95.94 85 THR A N 1
ATOM 657 C CA . THR A 1 85 ? -16.269 -5.108 -8.885 1.00 95.94 85 THR A CA 1
ATOM 658 C C . THR A 1 85 ? -15.957 -6.103 -9.991 1.00 95.94 85 THR A C 1
ATOM 660 O O . THR A 1 85 ? -15.100 -6.976 -9.843 1.00 95.94 85 THR A O 1
ATOM 663 N N . GLN A 1 86 ? -16.726 -6.025 -11.071 1.00 96.19 86 GLN A N 1
ATOM 664 C CA . GLN A 1 86 ? -16.544 -6.812 -12.290 1.00 96.19 86 GLN A CA 1
ATOM 665 C C . GLN A 1 86 ? -16.380 -5.859 -13.482 1.00 96.19 86 GLN A C 1
ATOM 667 O O . GLN A 1 86 ? -16.994 -6.045 -14.529 1.00 96.19 86 GLN A O 1
ATOM 672 N N . HIS A 1 87 ? -15.621 -4.775 -13.294 1.00 95.31 87 HIS A N 1
ATOM 673 C CA . HIS A 1 87 ? -15.449 -3.757 -14.325 1.00 95.31 87 HIS A CA 1
ATOM 674 C C . HIS A 1 87 ? -14.185 -4.029 -15.139 1.00 95.31 87 HIS A C 1
ATOM 676 O O . HIS A 1 87 ? -13.078 -4.046 -14.604 1.00 95.31 87 HIS A O 1
ATOM 682 N N . ILE A 1 88 ? -14.370 -4.254 -16.439 1.00 92.75 88 ILE A N 1
ATOM 683 C CA . ILE A 1 88 ? -13.306 -4.483 -17.418 1.00 92.75 88 ILE A CA 1
ATOM 684 C C . ILE A 1 88 ? -13.649 -3.638 -18.660 1.00 92.75 88 ILE A C 1
ATOM 686 O O . ILE A 1 88 ? -14.800 -3.687 -19.100 1.00 92.75 88 ILE A O 1
ATOM 690 N N . PRO A 1 89 ? -12.698 -2.878 -19.242 1.00 89.69 89 PRO A N 1
ATOM 691 C CA . PRO A 1 89 ? -11.273 -2.801 -18.896 1.00 89.69 89 PRO A CA 1
ATOM 692 C C . PRO A 1 89 ? -11.000 -2.077 -17.572 1.00 89.69 89 PRO A C 1
ATOM 694 O O . PRO A 1 89 ? -11.803 -1.260 -17.127 1.00 89.69 89 PRO A O 1
ATOM 697 N N . THR A 1 90 ? -9.849 -2.370 -16.957 1.00 87.81 90 THR A N 1
ATOM 698 C CA . THR A 1 90 ? -9.429 -1.736 -15.701 1.00 87.81 90 THR A CA 1
ATOM 699 C C . THR A 1 90 ? -9.316 -0.220 -15.872 1.00 87.81 90 THR A C 1
ATOM 701 O O . 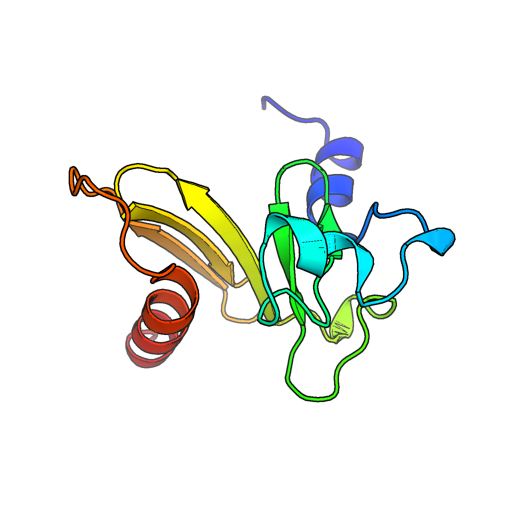THR A 1 90 ? -8.572 0.260 -16.724 1.00 87.81 90 THR A O 1
ATOM 704 N N . GLN A 1 91 ? -10.018 0.538 -1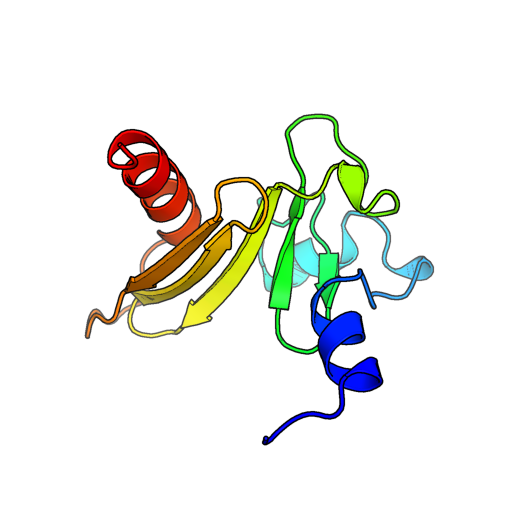5.039 1.00 87.50 91 GLN A N 1
ATOM 705 C CA . GLN A 1 91 ? -9.830 1.979 -14.864 1.00 87.50 91 GLN A CA 1
ATOM 706 C C . GLN A 1 91 ? -8.708 2.258 -13.860 1.00 87.50 91 GLN A C 1
ATOM 708 O O . GLN A 1 91 ? -8.208 1.346 -13.200 1.00 87.50 91 GLN A O 1
ATOM 713 N N . TYR A 1 92 ? -8.357 3.534 -13.682 1.00 85.62 92 TYR A N 1
ATOM 714 C CA . TYR A 1 92 ? -7.394 3.969 -12.668 1.00 85.62 92 TYR A CA 1
ATOM 715 C C . TYR A 1 92 ? -7.654 3.331 -11.298 1.00 85.62 92 TYR A C 1
ATOM 717 O O . TYR A 1 92 ? -8.804 3.147 -10.892 1.00 85.62 92 TYR A O 1
ATOM 725 N N . ASN A 1 93 ? -6.577 3.012 -10.578 1.00 87.75 93 ASN A N 1
ATOM 726 C CA . ASN A 1 93 ? -6.660 2.420 -9.248 1.00 87.75 93 ASN A CA 1
ATOM 727 C C . ASN A 1 93 ? -7.472 3.320 -8.296 1.00 87.75 93 ASN A C 1
ATOM 729 O O . ASN A 1 93 ? -7.059 4.437 -7.998 1.00 87.75 93 ASN A O 1
ATOM 733 N N . GLN A 1 94 ? -8.604 2.806 -7.807 1.00 91.75 94 GLN A N 1
ATOM 734 C CA . GLN A 1 94 ? -9.539 3.538 -6.943 1.00 91.75 94 GLN A CA 1
ATOM 735 C C . GLN A 1 94 ? -9.252 3.367 -5.444 1.00 91.75 94 GLN A C 1
ATOM 737 O O . GLN A 1 94 ? -9.866 4.050 -4.629 1.00 91.75 94 GLN A O 1
ATOM 742 N N . VAL A 1 95 ? -8.323 2.484 -5.053 1.00 95.12 95 VAL A N 1
ATOM 743 C CA . VAL A 1 95 ? -8.018 2.239 -3.632 1.00 95.12 95 VAL A CA 1
ATOM 744 C C . VAL A 1 95 ? -7.674 3.523 -2.857 1.00 95.12 95 VAL A C 1
ATOM 746 O O . VAL A 1 95 ? -8.207 3.675 -1.760 1.00 95.12 95 VAL A O 1
ATOM 749 N N . PRO A 1 96 ? -6.873 4.477 -3.381 1.00 94.19 96 PRO A N 1
ATOM 750 C CA . PRO A 1 96 ? -6.580 5.714 -2.653 1.00 94.19 96 PRO A CA 1
ATOM 751 C C . PRO A 1 96 ? -7.830 6.524 -2.277 1.00 94.19 96 PRO A C 1
ATOM 753 O O . PRO A 1 96 ? -7.934 7.009 -1.149 1.00 94.19 96 PRO A O 1
ATOM 756 N N . GLU A 1 97 ? -8.804 6.629 -3.185 1.00 94.88 97 GLU A N 1
ATOM 757 C CA . GLU A 1 97 ? -10.062 7.334 -2.915 1.00 94.88 97 GLU A CA 1
ATOM 758 C C . GLU A 1 97 ? -10.949 6.551 -1.942 1.00 94.88 97 GLU A C 1
ATOM 760 O O . GLU A 1 97 ? -11.538 7.138 -1.037 1.00 94.88 97 GLU A O 1
ATOM 765 N N . LEU A 1 98 ? -10.997 5.221 -2.056 1.00 96.38 98 LEU A N 1
ATOM 766 C CA . LEU A 1 98 ? -11.749 4.373 -1.125 1.00 96.38 98 LEU A CA 1
ATOM 767 C C . LEU A 1 98 ? -11.195 4.448 0.304 1.00 96.38 98 LEU A C 1
ATOM 769 O O . LEU A 1 98 ? -11.974 4.539 1.253 1.00 96.38 98 LEU A O 1
ATOM 773 N N . VAL A 1 99 ? -9.868 4.491 0.466 1.00 97.25 99 VAL A N 1
ATOM 774 C CA . VAL A 1 99 ? -9.221 4.738 1.765 1.00 97.25 99 VAL A CA 1
ATOM 775 C C . VAL A 1 99 ? -9.698 6.074 2.332 1.00 97.25 99 VAL A C 1
ATOM 777 O O . VAL A 1 99 ? -10.188 6.121 3.461 1.00 97.25 99 VAL A O 1
ATOM 780 N N . LYS A 1 100 ? -9.624 7.150 1.541 1.00 96.38 100 LYS A N 1
ATOM 781 C CA . LYS A 1 100 ? -10.057 8.493 1.951 1.00 96.38 100 LYS A CA 1
ATOM 782 C C . LYS A 1 100 ? -11.531 8.531 2.363 1.00 96.38 100 LYS A C 1
ATOM 784 O O . LYS A 1 100 ? -11.843 9.081 3.415 1.00 96.38 100 LYS A O 1
ATOM 789 N N . ILE A 1 101 ? -12.420 7.932 1.571 1.00 96.94 101 ILE A N 1
ATOM 790 C CA . ILE A 1 101 ? -13.854 7.846 1.882 1.00 96.94 101 ILE A CA 1
ATOM 791 C C . ILE A 1 101 ? -14.064 7.068 3.182 1.00 96.94 101 ILE A C 1
ATOM 793 O O . ILE A 1 101 ? -14.760 7.548 4.070 1.00 96.94 101 ILE A O 1
ATOM 797 N N . SER A 1 102 ? -13.423 5.903 3.330 1.00 96.62 102 SER A N 1
ATOM 798 C CA . SER A 1 102 ? -13.590 5.050 4.512 1.00 96.62 102 SER A CA 1
ATOM 799 C C . SER A 1 102 ? -13.168 5.737 5.814 1.00 96.62 102 SER A C 1
ATOM 801 O O . SER A 1 102 ? -13.850 5.584 6.822 1.00 96.62 102 SER A O 1
ATOM 803 N N . ARG A 1 103 ? -12.117 6.571 5.783 1.00 96.50 103 ARG A N 1
ATOM 804 C CA . ARG A 1 103 ? -11.694 7.402 6.924 1.00 96.50 103 ARG A CA 1
ATOM 805 C C . ARG A 1 103 ? -12.760 8.410 7.349 1.00 96.50 103 ARG A C 1
ATOM 807 O O . ARG A 1 103 ? -12.913 8.652 8.536 1.00 96.50 103 ARG A O 1
ATOM 814 N N . GLY A 1 104 ? -13.503 8.978 6.398 1.00 94.75 104 GLY A N 1
ATOM 815 C CA . GLY A 1 104 ? -14.600 9.910 6.685 1.00 94.75 104 GLY A CA 1
ATOM 816 C C . GLY A 1 104 ? -15.887 9.241 7.179 1.00 94.75 104 GLY A C 1
ATOM 817 O O . GLY A 1 104 ? -16.793 9.939 7.620 1.00 94.75 104 GLY A O 1
ATOM 818 N N . LEU A 1 105 ? -15.979 7.911 7.088 1.00 90.06 105 LEU A N 1
ATOM 819 C CA . LEU A 1 105 ? -17.111 7.119 7.578 1.00 90.06 105 LEU A CA 1
ATOM 820 C C . LEU A 1 105 ? -16.847 6.489 8.952 1.00 90.06 105 LEU A C 1
ATOM 822 O O . LEU A 1 105 ? -17.763 5.904 9.530 1.00 90.06 105 LEU A O 1
ATOM 826 N N . ALA A 1 106 ? -15.608 6.554 9.449 1.00 78.56 106 ALA A N 1
ATOM 827 C CA . ALA A 1 106 ? -15.266 6.026 10.761 1.00 78.56 106 ALA A CA 1
ATOM 828 C C . ALA A 1 106 ? -15.925 6.884 11.865 1.00 78.56 106 ALA A C 1
ATOM 830 O O . ALA A 1 106 ? -15.882 8.112 11.759 1.00 78.56 106 ALA A O 1
ATOM 831 N N . PRO A 1 107 ? -16.567 6.254 12.868 1.00 64.62 107 PRO A N 1
ATOM 832 C CA . PRO A 1 107 ? -17.247 6.949 13.962 1.00 64.62 107 PRO A CA 1
ATOM 833 C C . PRO A 1 107 ? -16.293 7.693 14.902 1.00 64.62 107 PRO A C 1
ATOM 835 O O . PRO A 1 107 ? -15.117 7.276 15.021 1.00 64.62 107 PRO A O 1
#